Protein AF-A0A2J8XL82-F1 (afdb_monomer_lite)

Foldseek 3Di:
DAADADPQDDPPFDDDPLATLWADCDPDDDPRHHDPDPDTLLNVLVVRLVVRVPDPDHDDPGRHRVVSVVSSVVVVVLVVVVVVDDDPVVSVVVVVVVD

Structure (mmCIF, N/CA/C/O backbone):
data_AF-A0A2J8XL82-F1
#
_entry.id   AF-A0A2J8XL82-F1
#
loop_
_atom_site.group_PDB
_atom_site.id
_atom_site.type_symbol
_atom_site.label_atom_id
_atom_site.label_alt_id
_atom_site.label_comp_id
_atom_site.label_asym_id
_atom_site.label_entity_id
_atom_site.label_seq_id
_atom_site.pdbx_PDB_ins_code
_atom_site.Cartn_x
_atom_site.Cartn_y
_atom_site.Cartn_z
_atom_site.occupancy
_atom_site.B_iso_or_equiv
_atom_site.auth_seq_id
_atom_site.auth_comp_id
_atom_site.auth_asym_id
_atom_site.auth_atom_id
_atom_site.pdbx_PDB_model_num
ATOM 1 N N . MET A 1 1 ? -10.827 -15.773 -10.869 1.00 72.94 1 MET A N 1
ATOM 2 C CA . MET A 1 1 ? -10.137 -14.534 -11.291 1.00 72.94 1 MET A CA 1
ATOM 3 C C . MET A 1 1 ? -8.822 -14.462 -10.531 1.00 72.94 1 MET A C 1
ATOM 5 O O . MET A 1 1 ? -8.860 -14.832 -9.367 1.00 72.94 1 MET A O 1
ATOM 9 N N . PRO A 1 2 ? -7.688 -14.121 -11.161 1.00 86.81 2 PRO A N 1
ATOM 10 C CA . PRO A 1 2 ? -6.410 -13.931 -10.466 1.00 86.81 2 PRO A CA 1
ATOM 11 C C . PRO A 1 2 ? -6.402 -12.629 -9.644 1.00 86.81 2 PRO A C 1
ATOM 13 O O . PRO A 1 2 ? -7.297 -11.800 -9.807 1.00 86.81 2 PRO A O 1
ATOM 16 N N . ALA A 1 3 ? -5.408 -12.464 -8.766 1.00 92.88 3 ALA A N 1
ATOM 17 C CA . ALA A 1 3 ? -5.200 -11.228 -8.009 1.00 92.88 3 ALA A CA 1
ATOM 18 C C . ALA A 1 3 ? -4.808 -10.054 -8.931 1.00 92.88 3 ALA A C 1
ATOM 20 O O . ALA A 1 3 ? -4.307 -10.262 -10.039 1.00 92.88 3 ALA A O 1
ATOM 21 N N . TYR A 1 4 ? -5.045 -8.824 -8.472 1.00 96.38 4 TYR A N 1
ATOM 22 C CA . TYR A 1 4 ? -4.679 -7.604 -9.194 1.00 96.38 4 TYR A CA 1
ATOM 23 C C . TYR A 1 4 ? -3.248 -7.190 -8.855 1.00 96.38 4 TYR A C 1
ATOM 25 O O . TYR A 1 4 ? -2.894 -7.143 -7.678 1.00 96.38 4 TYR A O 1
ATOM 33 N N . HIS A 1 5 ? -2.471 -6.869 -9.891 1.00 97.12 5 HIS A N 1
ATOM 34 C CA . HIS A 1 5 ? -1.052 -6.514 -9.816 1.00 97.12 5 HIS A CA 1
ATOM 35 C C . HIS A 1 5 ? -0.822 -5.034 -10.086 1.00 97.12 5 HIS A C 1
ATOM 37 O O . HIS A 1 5 ? -1.651 -4.400 -10.743 1.00 97.12 5 HIS A O 1
ATOM 43 N N . SER A 1 6 ? 0.317 -4.510 -9.627 1.00 96.31 6 SER A N 1
ATOM 44 C CA . SER A 1 6 ? 0.673 -3.121 -9.906 1.00 96.31 6 SER A CA 1
ATOM 45 C C . SER A 1 6 ? 1.080 -2.930 -11.364 1.00 96.31 6 SER A C 1
ATOM 47 O O . SER A 1 6 ? 1.863 -3.702 -11.928 1.00 96.31 6 SER A O 1
ATOM 49 N N . SER A 1 7 ? 0.554 -1.862 -11.957 1.00 94.00 7 SER A N 1
ATOM 50 C CA . SER A 1 7 ? 0.848 -1.432 -13.327 1.00 94.00 7 SER A CA 1
ATOM 51 C C . SER A 1 7 ? 1.834 -0.260 -13.403 1.00 94.00 7 SER A C 1
ATOM 53 O O . SER A 1 7 ? 2.189 0.172 -14.495 1.00 94.00 7 SER A O 1
ATOM 55 N N . LEU A 1 8 ? 2.311 0.229 -12.252 1.00 93.00 8 LEU A N 1
ATOM 56 C CA . LEU A 1 8 ? 3.111 1.453 -12.120 1.00 93.00 8 LEU A CA 1
ATOM 57 C C . LEU A 1 8 ? 4.629 1.226 -12.209 1.00 93.00 8 LEU A C 1
ATOM 59 O O . LEU A 1 8 ? 5.410 2.109 -11.867 1.00 93.00 8 LEU A O 1
ATOM 63 N N . MET A 1 9 ? 5.065 0.038 -12.630 1.00 92.56 9 MET A N 1
ATOM 64 C CA . MET A 1 9 ? 6.486 -0.269 -12.766 1.00 92.56 9 MET A CA 1
ATOM 65 C C . MET A 1 9 ? 7.052 0.364 -14.044 1.00 92.56 9 MET A C 1
ATOM 67 O O . MET A 1 9 ? 6.786 -0.119 -15.143 1.00 92.56 9 MET A O 1
ATOM 71 N N . ASP A 1 10 ? 7.878 1.397 -13.888 1.00 90.69 10 ASP A N 1
ATOM 72 C CA . ASP A 1 10 ? 8.641 2.015 -14.979 1.00 90.69 10 ASP A CA 1
ATOM 73 C C . ASP A 1 10 ? 10.086 1.459 -15.029 1.00 90.69 10 ASP A C 1
ATOM 75 O O . ASP A 1 10 ? 10.634 1.116 -13.974 1.00 90.69 10 ASP A O 1
ATOM 79 N N . PRO A 1 11 ? 10.755 1.401 -16.202 1.00 89.06 11 PRO A N 1
ATOM 80 C CA . PRO A 1 11 ? 12.133 0.895 -16.324 1.00 89.06 11 PRO A CA 1
ATOM 81 C C . PRO A 1 11 ? 13.160 1.631 -15.450 1.00 89.06 11 PRO A C 1
ATOM 83 O O . PRO A 1 11 ? 14.112 1.023 -14.970 1.00 89.06 11 PRO A O 1
ATOM 86 N N . ASP A 1 12 ? 12.938 2.924 -15.208 1.00 90.56 12 ASP A N 1
ATOM 87 C CA . ASP A 1 12 ? 13.819 3.783 -14.406 1.00 90.56 12 ASP A CA 1
ATOM 88 C C . ASP A 1 12 ? 13.466 3.776 -12.906 1.00 90.56 12 ASP A C 1
ATOM 90 O O . ASP A 1 12 ? 14.029 4.543 -12.114 1.00 90.56 12 ASP A O 1
ATOM 94 N N . THR A 1 13 ? 12.520 2.924 -12.493 1.00 93.06 13 THR A N 1
ATOM 95 C CA . THR A 1 13 ? 12.083 2.836 -11.097 1.00 93.06 13 THR A CA 1
ATOM 96 C C . THR A 1 13 ? 13.234 2.361 -10.223 1.00 93.06 13 THR A C 1
ATOM 98 O O . THR A 1 13 ? 13.752 1.252 -10.367 1.00 93.06 13 THR A O 1
ATOM 101 N N . LYS A 1 14 ? 13.625 3.200 -9.263 1.00 94.06 14 LYS A N 1
ATOM 102 C CA . LYS A 1 14 ? 14.639 2.829 -8.275 1.00 94.06 14 LYS A CA 1
ATOM 103 C C . LYS A 1 14 ? 14.092 1.754 -7.351 1.00 94.06 14 LYS A C 1
ATOM 105 O O . LYS A 1 14 ? 12.908 1.733 -7.028 1.00 94.06 14 LYS A O 1
ATOM 110 N N . LEU A 1 15 ? 14.981 0.900 -6.868 1.00 95.69 15 LEU A N 1
ATOM 111 C CA . LEU A 1 15 ? 14.640 -0.141 -5.911 1.00 95.69 15 LEU A CA 1
ATOM 112 C C . LEU A 1 15 ? 15.211 0.199 -4.538 1.00 95.69 15 LEU A C 1
ATOM 114 O O . LEU A 1 15 ? 16.299 0.765 -4.424 1.00 95.69 15 LEU A O 1
ATOM 118 N N . ILE A 1 16 ? 14.483 -0.181 -3.495 1.00 95.06 16 ILE A N 1
ATOM 119 C CA . ILE A 1 16 ? 14.985 -0.232 -2.125 1.00 95.06 16 ILE A CA 1
ATOM 120 C C . ILE A 1 16 ? 14.905 -1.680 -1.644 1.00 95.06 16 ILE A C 1
ATOM 122 O O . ILE A 1 16 ? 13.827 -2.244 -1.462 1.00 95.06 16 ILE A O 1
ATOM 126 N N . GLY A 1 17 ? 16.066 -2.326 -1.516 1.00 95.38 17 GLY A N 1
ATOM 127 C CA . GLY A 1 17 ? 16.119 -3.781 -1.375 1.00 95.38 17 GLY A CA 1
ATOM 128 C C . GLY A 1 17 ? 15.481 -4.462 -2.591 1.00 95.38 17 GLY A C 1
ATOM 129 O O . GLY A 1 17 ? 15.928 -4.261 -3.715 1.00 95.38 17 GLY A O 1
ATOM 130 N N . ASN A 1 18 ? 14.426 -5.245 -2.362 1.00 94.88 18 ASN A N 1
ATOM 131 C CA . ASN A 1 18 ? 13.651 -5.925 -3.405 1.00 94.88 18 ASN A CA 1
ATOM 132 C C . ASN A 1 18 ? 12.285 -5.266 -3.688 1.00 94.88 18 ASN A C 1
ATOM 134 O O . ASN A 1 18 ? 11.451 -5.870 -4.362 1.00 94.88 18 ASN A O 1
ATOM 138 N N . MET A 1 19 ? 12.036 -4.062 -3.171 1.00 96.12 19 MET A N 1
ATOM 139 C CA . MET A 1 19 ? 10.787 -3.319 -3.366 1.00 96.12 19 MET A CA 1
ATOM 140 C C . MET A 1 19 ? 10.995 -2.142 -4.316 1.00 96.12 19 MET A C 1
ATOM 142 O O . MET A 1 19 ? 12.057 -1.515 -4.311 1.00 96.12 19 MET A O 1
ATOM 146 N N . ALA A 1 20 ? 9.972 -1.812 -5.103 1.00 96.62 20 ALA A N 1
ATOM 147 C CA . ALA A 1 20 ? 10.006 -0.640 -5.966 1.00 96.62 20 ALA A CA 1
ATOM 148 C C . ALA A 1 20 ? 9.799 0.637 -5.142 1.00 96.62 20 ALA A C 1
ATOM 150 O O . ALA A 1 20 ? 8.791 0.780 -4.439 1.00 96.62 20 ALA A O 1
ATOM 151 N N . LEU A 1 21 ? 10.741 1.576 -5.249 1.00 95.62 21 LEU A N 1
ATOM 152 C CA . LEU A 1 21 ? 10.638 2.916 -4.680 1.00 95.62 21 LEU A CA 1
ATOM 153 C C . LEU A 1 21 ? 9.812 3.794 -5.627 1.00 95.62 21 LEU A C 1
ATOM 155 O O . LEU A 1 21 ? 10.347 4.614 -6.376 1.00 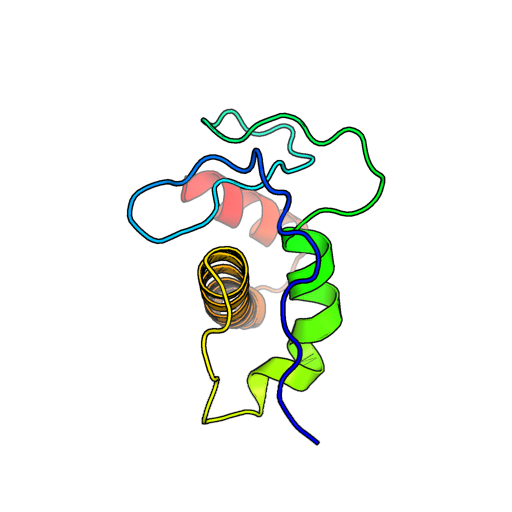95.62 21 LEU A O 1
ATOM 159 N N . LEU A 1 22 ? 8.500 3.573 -5.602 1.00 94.38 22 LEU A N 1
ATOM 160 C CA . LEU A 1 22 ? 7.544 4.286 -6.440 1.00 94.38 22 LEU A CA 1
ATOM 161 C C . LEU A 1 22 ? 7.300 5.708 -5.905 1.00 94.38 22 LEU A C 1
ATOM 163 O O . LEU A 1 22 ? 7.300 5.908 -4.683 1.00 94.38 22 LEU A O 1
ATOM 167 N N . PRO A 1 23 ? 7.108 6.703 -6.788 1.00 94.50 23 PRO A N 1
ATOM 168 C CA . PRO A 1 23 ? 6.719 8.039 -6.364 1.00 94.50 23 PRO A CA 1
ATOM 169 C C . PRO A 1 23 ? 5.344 8.020 -5.682 1.00 94.50 23 PRO A C 1
ATOM 171 O O . PRO A 1 23 ? 4.484 7.205 -6.013 1.00 94.50 23 PRO A O 1
ATOM 174 N N . ILE A 1 24 ? 5.139 8.915 -4.712 1.00 95.31 24 ILE A N 1
ATOM 175 C CA . ILE A 1 24 ? 3.841 9.088 -4.040 1.00 95.31 24 ILE A CA 1
ATOM 176 C C . ILE A 1 24 ? 3.496 10.564 -3.887 1.00 95.31 24 ILE A C 1
ATOM 178 O O . ILE A 1 24 ? 4.372 11.421 -3.705 1.00 95.31 24 ILE A O 1
ATOM 182 N N . ARG A 1 25 ? 2.200 10.874 -3.904 1.00 93.94 25 ARG A N 1
ATOM 183 C CA . ARG A 1 25 ? 1.691 12.223 -3.659 1.00 93.94 25 ARG A CA 1
ATOM 184 C C . ARG A 1 25 ? 1.449 12.413 -2.166 1.00 93.94 25 ARG A C 1
ATOM 186 O O . ARG A 1 25 ? 0.349 12.228 -1.653 1.00 93.94 25 ARG A O 1
ATOM 193 N N . SER A 1 26 ? 2.497 12.818 -1.456 1.00 91.31 26 SER A N 1
ATOM 194 C CA . SER A 1 26 ? 2.461 12.997 -0.004 1.00 91.31 26 SER A CA 1
ATOM 195 C C . SER A 1 26 ? 3.052 14.337 0.436 1.00 91.31 26 SER A C 1
ATOM 197 O O . SER A 1 26 ? 4.029 14.821 -0.133 1.00 91.31 26 SER A O 1
ATOM 199 N N . GLN A 1 27 ? 2.466 14.935 1.479 1.00 90.25 27 GLN A N 1
ATOM 200 C CA . GLN A 1 27 ? 3.037 16.097 2.178 1.00 90.25 27 GLN A CA 1
ATOM 201 C C . GLN A 1 27 ? 4.032 15.684 3.274 1.00 90.25 27 GLN A C 1
ATOM 203 O O . GLN A 1 27 ? 4.760 16.524 3.806 1.00 90.25 27 GLN A O 1
ATOM 208 N N . PHE A 1 28 ? 4.064 14.396 3.624 1.00 89.81 28 PHE A N 1
ATOM 209 C CA . PHE A 1 28 ? 4.986 13.865 4.616 1.00 89.81 28 PHE A CA 1
ATOM 210 C C . PHE A 1 28 ? 6.402 13.806 4.044 1.00 89.81 28 PHE A C 1
ATOM 212 O O . PHE A 1 28 ? 6.612 13.421 2.893 1.00 89.81 28 PHE A O 1
AT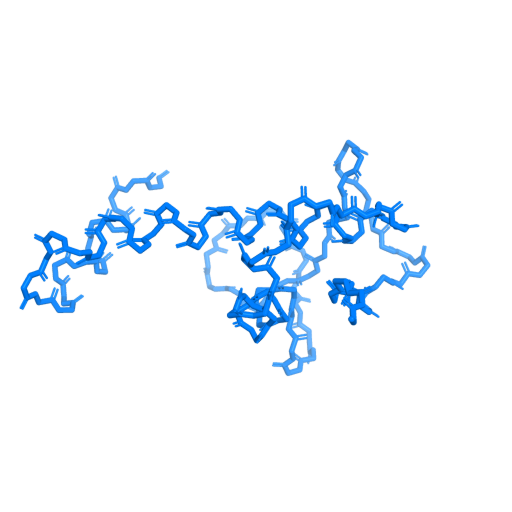OM 219 N N . LYS A 1 29 ? 7.390 14.177 4.862 1.00 90.12 29 LYS A N 1
ATOM 220 C CA . LYS A 1 29 ? 8.800 14.069 4.477 1.00 90.12 29 LYS A CA 1
ATOM 221 C C . LYS A 1 29 ? 9.196 12.597 4.408 1.00 90.12 29 LYS A C 1
ATOM 223 O O . LYS A 1 29 ? 8.950 11.845 5.344 1.00 90.12 29 LYS A O 1
ATOM 228 N N . GLY A 1 30 ? 9.858 12.212 3.325 1.00 90.75 30 GLY A N 1
ATOM 229 C CA . GLY A 1 30 ? 10.358 10.857 3.134 1.00 90.75 30 GLY A CA 1
ATOM 230 C C . GLY A 1 30 ? 11.280 10.755 1.920 1.00 90.75 30 GLY A C 1
ATOM 231 O O . GLY A 1 30 ? 11.411 11.722 1.169 1.00 90.75 30 GLY A O 1
ATOM 232 N N . PRO A 1 31 ? 11.925 9.593 1.723 1.00 93.06 31 PRO A N 1
ATOM 233 C CA . PRO A 1 31 ? 12.828 9.351 0.597 1.00 93.06 31 PRO A CA 1
ATOM 234 C C . PRO A 1 31 ? 12.093 9.074 -0.726 1.00 93.06 31 PRO A C 1
ATOM 236 O O . PRO A 1 31 ? 12.744 8.899 -1.754 1.00 93.06 31 PRO A O 1
ATOM 239 N N . ALA A 1 32 ? 10.758 8.993 -0.707 1.00 91.94 32 ALA A N 1
ATOM 240 C CA . ALA A 1 32 ? 9.965 8.716 -1.895 1.00 91.94 32 ALA A CA 1
ATOM 241 C C . ALA A 1 32 ? 10.036 9.889 -2.896 1.00 91.94 32 ALA A C 1
ATOM 243 O O . ALA A 1 32 ? 9.930 11.051 -2.484 1.00 91.94 32 ALA A O 1
ATOM 244 N N . PRO A 1 33 ? 10.199 9.616 -4.203 1.00 91.06 33 PRO A N 1
ATOM 245 C CA . PRO A 1 33 ? 10.107 10.643 -5.232 1.00 91.06 33 PRO A CA 1
ATOM 246 C C . PRO A 1 33 ? 8.732 11.325 -5.227 1.00 91.06 33 PRO A C 1
ATOM 248 O O . PRO A 1 33 ? 7.731 10.742 -4.806 1.00 91.06 33 PRO A O 1
ATOM 251 N N . ARG A 1 34 ? 8.672 12.565 -5.722 1.00 89.56 34 ARG A N 1
ATOM 252 C CA . ARG A 1 34 ? 7.396 13.270 -5.893 1.00 89.56 34 ARG A CA 1
ATOM 253 C C . ARG A 1 34 ? 6.673 12.736 -7.121 1.00 89.56 34 ARG A C 1
ATOM 255 O O . ARG A 1 34 ? 7.230 12.792 -8.214 1.00 89.56 34 ARG A O 1
ATOM 262 N N . GLU A 1 35 ? 5.444 12.275 -6.929 1.00 90.81 35 GLU A N 1
ATOM 263 C CA . GLU A 1 35 ? 4.562 11.913 -8.037 1.00 90.81 35 GLU A CA 1
ATOM 264 C C . GLU A 1 35 ? 4.031 13.174 -8.737 1.00 90.81 35 GLU A C 1
ATOM 266 O O . GLU A 1 35 ? 3.680 14.160 -8.080 1.00 90.81 35 GLU A O 1
ATOM 271 N N . THR A 1 36 ? 3.999 13.149 -10.070 1.00 87.50 36 THR A N 1
ATOM 272 C CA . THR A 1 36 ? 3.438 14.223 -10.909 1.00 87.50 36 THR A CA 1
ATOM 273 C C . THR A 1 36 ? 2.127 13.816 -11.573 1.00 87.50 36 THR A C 1
ATOM 275 O O . THR A 1 36 ? 1.397 14.686 -12.047 1.00 87.50 36 THR A O 1
ATOM 278 N N . LYS A 1 37 ? 1.824 12.513 -11.601 1.00 88.56 37 LYS A N 1
ATOM 279 C CA . LYS A 1 37 ? 0.570 11.946 -12.100 1.00 88.56 37 LYS A CA 1
ATOM 280 C C . LYS A 1 37 ? -0.544 12.047 -11.046 1.00 88.56 37 LYS A C 1
ATOM 282 O O . LYS A 1 37 ? -0.307 12.321 -9.870 1.00 88.56 37 LYS A O 1
ATOM 287 N N . ASP A 1 38 ? -1.781 11.802 -11.479 1.00 89.56 38 ASP A N 1
ATOM 288 C CA . ASP A 1 38 ? -2.959 11.865 -10.602 1.00 89.56 38 ASP A CA 1
ATOM 289 C C . ASP A 1 38 ? -3.105 10.658 -9.665 1.00 89.56 38 ASP A C 1
ATOM 291 O O . ASP A 1 38 ? -3.769 10.778 -8.630 1.00 89.56 38 ASP A O 1
ATOM 295 N N . THR A 1 39 ? -2.491 9.531 -10.033 1.00 92.56 39 THR A N 1
ATOM 296 C CA . THR A 1 39 ? -2.578 8.234 -9.354 1.00 92.56 39 THR A CA 1
ATOM 297 C C . THR A 1 39 ? -1.198 7.746 -8.938 1.00 92.56 39 THR A C 1
ATOM 299 O O . THR A 1 39 ? -0.290 7.721 -9.772 1.00 92.56 39 THR A O 1
ATOM 302 N N . ASP A 1 40 ? -1.072 7.287 -7.696 1.00 95.50 40 ASP A N 1
ATOM 303 C CA . ASP A 1 40 ? 0.130 6.622 -7.189 1.00 95.50 40 ASP A CA 1
ATOM 304 C C . ASP A 1 40 ? -0.144 5.187 -6.694 1.00 95.50 40 ASP A C 1
ATOM 306 O O . ASP A 1 40 ? -1.256 4.659 -6.786 1.00 95.50 40 ASP A O 1
ATOM 310 N N . ILE A 1 41 ? 0.894 4.528 -6.168 1.00 96.44 41 ILE A N 1
ATOM 311 C CA . ILE A 1 41 ? 0.799 3.146 -5.674 1.00 96.44 41 ILE A CA 1
ATOM 312 C C . ILE A 1 41 ? -0.138 2.994 -4.467 1.00 96.44 41 ILE A C 1
ATOM 314 O O . ILE A 1 41 ? -0.682 1.913 -4.236 1.00 96.44 41 ILE A O 1
ATOM 318 N N . VAL A 1 42 ? -0.345 4.056 -3.684 1.00 96.62 42 VAL A N 1
ATOM 319 C CA . VAL A 1 42 ? -1.265 4.037 -2.542 1.00 96.62 42 VAL A CA 1
ATOM 320 C C . VAL A 1 42 ? -2.704 4.084 -3.046 1.00 96.62 42 VAL A C 1
ATOM 322 O O . VAL A 1 42 ? -3.538 3.319 -2.557 1.00 96.62 42 VAL A O 1
ATOM 325 N N . ASP A 1 43 ? -2.982 4.909 -4.057 1.00 96.69 43 ASP A N 1
ATOM 326 C CA . ASP A 1 43 ? -4.284 4.946 -4.729 1.00 96.69 43 ASP A CA 1
ATOM 327 C C . ASP A 1 43 ? -4.617 3.584 -5.368 1.00 96.69 43 ASP A C 1
ATOM 329 O O . ASP A 1 43 ? -5.713 3.051 -5.165 1.00 96.69 43 ASP A O 1
ATOM 333 N N . GLU A 1 44 ? -3.652 2.973 -6.070 1.00 96.62 44 GLU A N 1
ATOM 334 C CA . GLU A 1 44 ? -3.792 1.640 -6.676 1.00 96.62 44 GLU A CA 1
ATOM 335 C C . GLU A 1 44 ? -4.067 0.563 -5.607 1.00 96.62 44 GLU A C 1
ATOM 337 O O . GLU A 1 44 ? -4.970 -0.267 -5.761 1.00 96.62 44 GLU A O 1
ATOM 342 N N . ALA A 1 45 ? -3.365 0.618 -4.469 1.00 97.62 45 ALA A N 1
ATOM 343 C CA . ALA A 1 45 ? -3.584 -0.295 -3.348 1.00 97.62 45 ALA A CA 1
ATOM 344 C C . ALA A 1 45 ? -4.986 -0.165 -2.746 1.00 97.62 45 ALA A C 1
ATOM 346 O O . ALA A 1 45 ? -5.648 -1.176 -2.513 1.00 97.62 45 ALA A O 1
ATOM 347 N N . ILE A 1 46 ? -5.462 1.060 -2.502 1.00 97.06 46 ILE A N 1
ATOM 348 C CA . ILE A 1 46 ? -6.804 1.305 -1.954 1.00 97.06 46 ILE A CA 1
ATOM 349 C C . ILE A 1 46 ? -7.878 0.841 -2.943 1.00 97.06 46 ILE A C 1
ATOM 351 O O . ILE A 1 46 ? -8.862 0.218 -2.531 1.00 97.06 46 ILE A O 1
ATOM 355 N N . TYR A 1 47 ? -7.678 1.102 -4.237 1.00 97.38 47 TYR A N 1
ATOM 356 C CA . TYR A 1 47 ? -8.591 0.682 -5.294 1.00 97.38 47 TYR A CA 1
ATOM 357 C C . TYR A 1 47 ? -8.711 -0.848 -5.372 1.00 97.38 47 TYR A C 1
ATOM 359 O O . TYR A 1 47 ? -9.824 -1.382 -5.387 1.00 97.38 47 TYR A O 1
ATOM 367 N N . TYR A 1 48 ? -7.587 -1.572 -5.333 1.00 97.31 48 TYR A N 1
ATOM 368 C CA . TYR A 1 48 ? -7.585 -3.037 -5.398 1.00 97.31 48 TYR A CA 1
ATOM 369 C C . TYR A 1 48 ? -7.856 -3.740 -4.066 1.00 97.31 48 TYR A C 1
ATOM 371 O O . TYR A 1 48 ? -8.195 -4.926 -4.075 1.00 97.31 48 TYR A O 1
ATOM 379 N N . PHE A 1 49 ? -7.764 -3.046 -2.928 1.00 97.25 49 PHE A N 1
ATOM 380 C CA . PHE A 1 49 ? -7.818 -3.642 -1.589 1.00 97.25 49 PHE A CA 1
ATOM 381 C C . PHE A 1 49 ? -8.993 -4.610 -1.399 1.00 97.25 49 PHE A C 1
ATOM 383 O O . PHE A 1 49 ? -8.796 -5.753 -0.986 1.00 97.25 49 PHE A O 1
ATOM 390 N N . LYS A 1 50 ? -10.217 -4.185 -1.747 1.00 95.06 50 LYS A N 1
ATOM 391 C CA . LYS A 1 50 ? -11.432 -4.994 -1.540 1.00 95.06 50 LYS A CA 1
ATOM 392 C C . LYS A 1 50 ? -11.413 -6.314 -2.304 1.00 95.06 50 LYS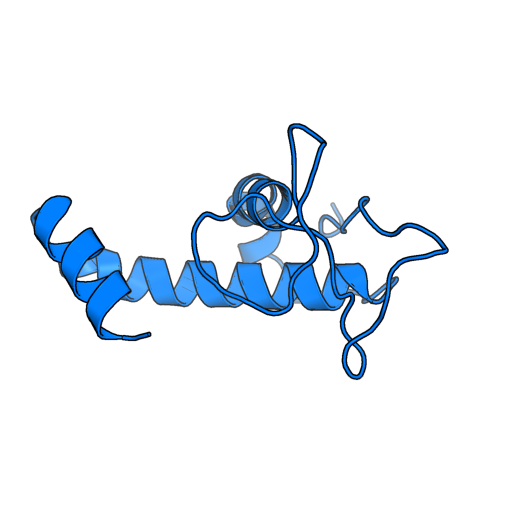 A C 1
ATOM 394 O O . LYS A 1 50 ? -12.028 -7.267 -1.844 1.00 95.06 50 LYS A O 1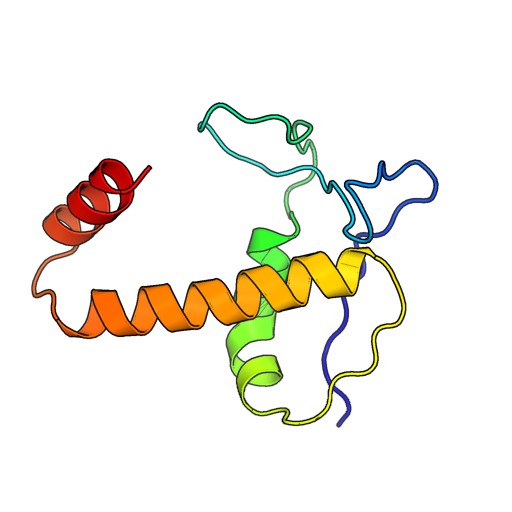
ATOM 399 N N . ALA A 1 51 ? -10.747 -6.372 -3.453 1.00 95.19 51 ALA A N 1
ATOM 400 C CA . ALA A 1 51 ? -10.600 -7.610 -4.201 1.00 95.19 51 ALA A CA 1
ATOM 401 C C . ALA A 1 51 ? -9.384 -8.408 -3.709 1.00 95.19 51 ALA A C 1
ATOM 403 O O . ALA A 1 51 ? -9.507 -9.594 -3.406 1.00 95.19 51 ALA A O 1
ATOM 404 N N . ASN A 1 52 ? -8.232 -7.745 -3.572 1.00 94.25 52 ASN A N 1
ATOM 405 C CA . ASN A 1 52 ? -6.956 -8.378 -3.242 1.00 94.25 52 ASN A CA 1
ATOM 406 C C . ASN A 1 52 ? -6.931 -9.020 -1.849 1.00 94.25 52 ASN A C 1
ATOM 408 O O . ASN A 1 52 ? -6.294 -10.056 -1.675 1.00 94.25 52 ASN A O 1
ATOM 412 N N . VAL A 1 53 ? -7.675 -8.482 -0.879 1.00 95.31 53 VAL A N 1
ATOM 413 C CA . VAL A 1 53 ? -7.700 -9.003 0.499 1.00 95.31 53 VAL A CA 1
ATOM 414 C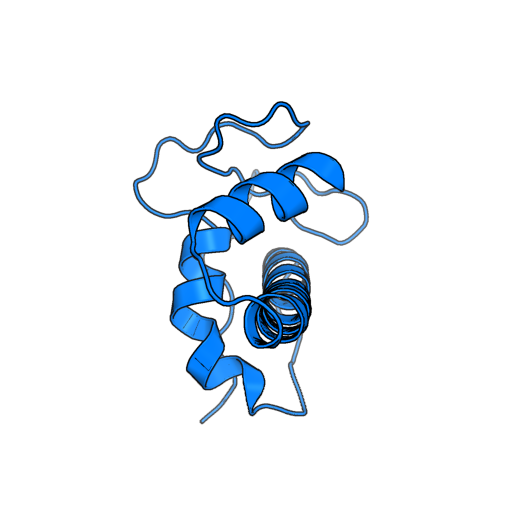 C . VAL A 1 53 ? -8.271 -10.427 0.620 1.00 95.31 53 VAL A C 1
ATOM 416 O O . VAL A 1 53 ? -7.980 -11.123 1.590 1.00 95.31 53 VAL A O 1
ATOM 419 N N . PHE A 1 54 ? -9.061 -10.897 -0.353 1.00 94.12 54 PHE A N 1
ATOM 420 C CA . PHE A 1 54 ? -9.631 -12.252 -0.330 1.00 94.12 54 PHE A CA 1
ATOM 421 C C . PHE A 1 54 ? -8.692 -13.329 -0.890 1.00 94.12 54 PHE A C 1
ATOM 423 O O . PHE A 1 54 ? -8.937 -14.525 -0.693 1.00 94.12 54 PHE A O 1
ATOM 430 N N . PHE A 1 55 ? -7.624 -12.941 -1.589 1.00 94.38 55 PHE A N 1
ATOM 431 C CA . PHE A 1 55 ? -6.703 -13.889 -2.204 1.00 94.38 55 PHE A CA 1
ATOM 432 C C . PHE A 1 55 ? -5.685 -14.415 -1.192 1.00 94.38 55 PHE A C 1
ATOM 434 O O . PHE A 1 55 ? -4.975 -13.655 -0.542 1.00 94.38 55 PHE A O 1
ATOM 441 N N . LYS A 1 56 ? -5.585 -15.746 -1.084 1.00 91.38 56 LYS A N 1
ATOM 442 C CA . LYS A 1 56 ? -4.582 -16.420 -0.237 1.00 91.38 56 LYS A CA 1
ATOM 443 C C . LYS A 1 56 ? -3.229 -16.591 -0.926 1.00 91.38 56 LYS A C 1
ATOM 445 O O . LYS A 1 56 ? -2.213 -16.685 -0.251 1.00 91.38 56 LYS A O 1
ATOM 450 N N . ASN A 1 57 ? -3.238 -16.655 -2.255 1.00 93.44 57 ASN A N 1
ATOM 451 C CA . ASN A 1 57 ? -2.051 -16.825 -3.082 1.00 93.44 57 ASN A CA 1
ATOM 452 C C . ASN A 1 57 ? -1.881 -15.578 -3.948 1.00 93.44 57 ASN A C 1
ATOM 454 O O . ASN A 1 57 ? -2.846 -15.137 -4.575 1.00 93.44 57 ASN A O 1
ATOM 458 N N . TYR A 1 58 ? -0.662 -15.053 -4.000 1.00 95.12 58 TYR A N 1
ATOM 459 C CA . TYR A 1 58 ? -0.299 -13.908 -4.823 1.00 95.12 58 TYR A CA 1
ATOM 460 C C . TYR A 1 58 ? 1.048 -14.198 -5.490 1.00 95.12 58 TYR A C 1
ATOM 462 O O . TYR A 1 58 ? 2.049 -14.409 -4.807 1.00 95.12 58 TYR A O 1
ATOM 470 N N . GLU A 1 59 ? 1.070 -14.244 -6.819 1.00 95.94 59 GLU A N 1
ATOM 471 C CA . GLU A 1 59 ? 2.305 -14.400 -7.590 1.00 95.94 59 GLU A CA 1
ATOM 472 C C . GLU A 1 59 ? 2.996 -13.039 -7.719 1.00 95.94 59 GLU A C 1
ATOM 474 O O . GLU A 1 59 ? 2.379 -12.068 -8.141 1.00 95.94 59 GLU A O 1
ATOM 479 N N . ILE A 1 60 ? 4.270 -12.934 -7.347 1.00 96.25 60 ILE A N 1
ATOM 480 C CA . ILE A 1 60 ? 4.999 -11.664 -7.449 1.00 96.25 60 ILE A CA 1
ATOM 481 C C . ILE A 1 60 ? 5.568 -11.553 -8.864 1.00 96.25 60 ILE A C 1
ATOM 483 O O . ILE A 1 60 ? 6.506 -12.278 -9.193 1.00 96.25 60 ILE A O 1
ATOM 487 N N . LYS A 1 61 ? 5.024 -10.649 -9.688 1.00 95.69 61 LYS A N 1
ATOM 488 C CA . LYS A 1 61 ? 5.487 -10.453 -11.073 1.00 95.69 61 LYS A CA 1
ATOM 489 C C . LYS A 1 61 ? 6.653 -9.479 -11.175 1.00 95.69 61 LYS A C 1
ATOM 491 O O . LYS A 1 61 ? 7.503 -9.639 -12.043 1.00 95.69 61 LYS A O 1
ATOM 496 N N . ASN A 1 62 ? 6.682 -8.468 -10.311 1.00 95.44 62 ASN A N 1
ATOM 497 C CA . ASN A 1 62 ? 7.721 -7.441 -10.287 1.00 95.44 62 ASN A CA 1
ATOM 498 C C . ASN A 1 62 ? 7.896 -6.844 -8.878 1.00 95.44 62 ASN A C 1
ATOM 500 O O . ASN A 1 62 ? 7.230 -7.218 -7.912 1.00 95.44 62 ASN A O 1
ATOM 504 N N . GLU A 1 63 ? 8.820 -5.900 -8.751 1.00 97.50 63 GLU A N 1
ATOM 505 C CA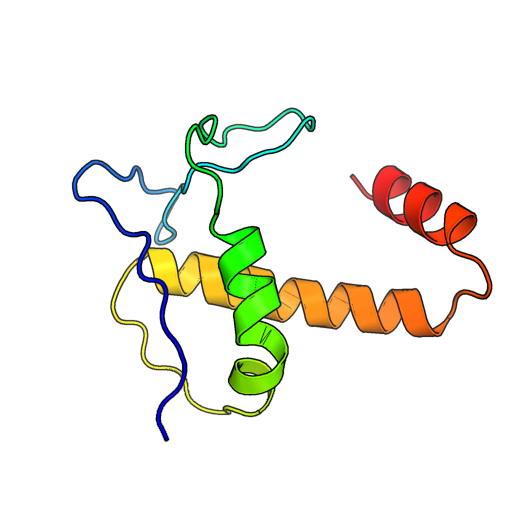 . GLU A 1 63 ? 9.141 -5.208 -7.504 1.00 97.50 63 GLU A CA 1
ATOM 506 C C . GLU A 1 63 ? 8.009 -4.278 -7.034 1.00 97.50 63 GLU A C 1
ATOM 508 O O . GLU A 1 63 ? 7.870 -4.058 -5.827 1.00 97.50 63 GLU A O 1
ATOM 513 N N . ALA A 1 64 ? 7.181 -3.765 -7.953 1.00 97.19 64 ALA A N 1
ATOM 514 C CA . ALA A 1 64 ? 6.019 -2.930 -7.640 1.00 97.19 64 ALA A CA 1
ATOM 515 C C . ALA A 1 64 ? 4.922 -3.721 -6.915 1.00 97.19 64 ALA A C 1
ATOM 517 O O . ALA A 1 64 ? 4.327 -3.215 -5.962 1.00 97.19 64 ALA A O 1
ATOM 518 N N . ASP A 1 65 ? 4.734 -4.995 -7.268 1.00 97.44 65 ASP A N 1
ATOM 519 C CA . ASP A 1 65 ? 3.838 -5.903 -6.549 1.00 97.44 65 ASP A CA 1
ATOM 520 C C . ASP A 1 65 ? 4.226 -6.043 -5.073 1.00 97.44 65 ASP A C 1
ATOM 522 O O . ASP A 1 65 ? 3.354 -6.102 -4.208 1.00 97.44 65 ASP A O 1
ATOM 526 N N . ARG A 1 66 ? 5.525 -6.051 -4.744 1.00 97.44 66 ARG A N 1
ATOM 527 C CA . ARG A 1 66 ? 5.959 -6.132 -3.338 1.00 97.44 66 ARG A CA 1
ATOM 528 C C . ARG A 1 66 ? 5.532 -4.892 -2.554 1.00 97.44 66 ARG A C 1
ATOM 530 O O . ARG A 1 66 ? 5.058 -5.015 -1.423 1.00 97.44 66 ARG A O 1
ATOM 537 N N . THR A 1 67 ? 5.643 -3.715 -3.166 1.00 97.25 67 THR A N 1
ATOM 538 C CA . THR A 1 67 ? 5.158 -2.452 -2.592 1.00 97.25 67 THR A CA 1
ATOM 539 C C . THR A 1 67 ? 3.632 -2.461 -2.441 1.00 97.25 67 THR A C 1
ATOM 541 O O . THR A 1 67 ? 3.123 -2.115 -1.374 1.00 97.25 67 THR A O 1
ATOM 544 N N . LEU A 1 68 ? 2.900 -2.954 -3.445 1.00 97.81 68 LEU A N 1
ATOM 545 C CA . LEU A 1 68 ? 1.440 -3.089 -3.412 1.00 97.81 68 LEU A CA 1
ATOM 546 C C . LEU A 1 68 ? 0.957 -4.029 -2.290 1.00 97.81 68 LEU A C 1
ATOM 548 O O . LEU A 1 68 ? 0.029 -3.696 -1.545 1.00 97.81 68 LEU A O 1
ATOM 552 N N . ILE A 1 69 ? 1.607 -5.187 -2.129 1.00 97.31 69 ILE A N 1
ATOM 553 C CA . ILE A 1 69 ? 1.306 -6.157 -1.064 1.00 97.31 69 ILE A CA 1
ATOM 554 C C . ILE A 1 69 ? 1.524 -5.519 0.308 1.00 97.31 69 ILE A C 1
ATOM 556 O O . ILE A 1 69 ? 0.665 -5.635 1.183 1.00 97.31 69 ILE A O 1
ATOM 560 N N . TYR A 1 70 ? 2.644 -4.816 0.497 1.00 97.44 70 TYR A N 1
ATOM 561 C CA . TYR A 1 70 ? 2.946 -4.166 1.770 1.00 97.44 70 TYR A CA 1
ATOM 562 C C . TYR A 1 70 ? 1.858 -3.161 2.170 1.00 97.44 70 TYR A C 1
ATOM 564 O O . TYR A 1 70 ? 1.356 -3.204 3.295 1.00 97.44 70 TYR A O 1
ATOM 572 N N . ILE A 1 71 ? 1.430 -2.306 1.237 1.00 97.44 71 ILE A N 1
ATOM 573 C CA . ILE A 1 71 ? 0.366 -1.327 1.495 1.00 97.44 71 ILE A CA 1
ATOM 574 C C . ILE A 1 71 ? -0.964 -2.039 1.779 1.00 97.44 71 ILE A C 1
ATOM 576 O O . ILE A 1 71 ? -1.669 -1.664 2.712 1.00 97.44 71 ILE A O 1
ATOM 580 N N . THR A 1 72 ? -1.287 -3.110 1.051 1.00 96.94 72 THR A N 1
ATOM 581 C CA . THR A 1 72 ? -2.502 -3.917 1.279 1.00 96.94 72 THR A CA 1
ATOM 582 C C . THR A 1 72 ? -2.554 -4.486 2.706 1.00 96.94 72 THR A C 1
ATOM 584 O O . THR A 1 72 ? -3.589 -4.419 3.380 1.00 96.94 72 THR A O 1
ATOM 587 N N . LEU A 1 73 ? -1.429 -5.004 3.210 1.00 95.94 73 LEU A N 1
ATOM 588 C CA . LEU A 1 73 ? -1.314 -5.474 4.594 1.00 95.94 73 LEU A CA 1
ATOM 589 C C . LEU A 1 73 ? -1.450 -4.317 5.592 1.00 95.94 73 LEU A C 1
ATOM 591 O O . LEU A 1 73 ? -2.163 -4.441 6.590 1.00 95.94 73 LEU A O 1
ATOM 595 N N . TYR A 1 74 ? -0.830 -3.173 5.300 1.00 96.19 74 TYR A N 1
ATOM 596 C CA . TYR A 1 74 ? -0.913 -1.990 6.153 1.00 96.19 74 TYR A CA 1
ATOM 597 C C . TYR A 1 74 ? -2.338 -1.427 6.246 1.00 96.19 74 TYR A C 1
ATOM 599 O O . TYR A 1 74 ? -2.785 -1.080 7.337 1.00 96.19 74 TYR A O 1
ATOM 607 N N . ILE A 1 75 ? -3.104 -1.420 5.147 1.00 96.06 75 ILE A N 1
ATOM 608 C CA . ILE A 1 75 ? -4.526 -1.040 5.160 1.00 96.06 75 ILE A CA 1
ATOM 609 C C . ILE A 1 75 ? -5.304 -1.929 6.141 1.00 96.06 75 ILE A C 1
ATOM 611 O O . ILE A 1 75 ? -6.119 -1.425 6.915 1.00 96.06 75 ILE A O 1
ATOM 615 N N . SER A 1 76 ? -5.018 -3.233 6.176 1.00 94.31 76 SER A N 1
ATOM 616 C CA . SER A 1 76 ? -5.662 -4.155 7.122 1.00 94.31 76 SER A CA 1
ATOM 617 C C . SER A 1 76 ? -5.353 -3.796 8.582 1.00 94.31 76 SER A C 1
ATOM 619 O O . SER A 1 76 ? -6.247 -3.828 9.429 1.00 94.31 76 SER A O 1
ATOM 621 N N . GLU A 1 77 ? -4.114 -3.402 8.886 1.00 92.50 77 GLU A N 1
ATOM 622 C CA . GLU A 1 77 ? -3.728 -2.913 10.217 1.00 92.50 77 GLU A CA 1
ATOM 623 C C . GLU A 1 77 ? -4.403 -1.580 10.572 1.00 92.50 77 GLU A C 1
ATOM 625 O O . GLU A 1 77 ? -4.871 -1.400 11.701 1.00 92.50 77 GLU A O 1
ATOM 630 N N . CYS A 1 78 ? -4.529 -0.665 9.608 1.00 90.69 78 CYS A N 1
ATOM 631 C CA . CYS A 1 78 ? -5.279 0.576 9.784 1.00 90.69 78 CYS A CA 1
ATOM 632 C C . CYS A 1 78 ? -6.742 0.286 10.136 1.00 90.69 78 CYS A C 1
ATOM 634 O O . CYS A 1 78 ? -7.235 0.801 11.136 1.00 90.69 78 CYS A O 1
ATOM 636 N N . LEU A 1 79 ? -7.419 -0.598 9.397 1.00 90.44 79 LEU A N 1
ATOM 637 C CA . LEU A 1 79 ? -8.820 -0.955 9.652 1.00 90.44 79 LEU A CA 1
ATOM 638 C C . LEU A 1 79 ? -9.039 -1.546 11.054 1.00 90.44 79 LEU A C 1
ATOM 640 O O . LEU A 1 79 ? -10.011 -1.188 11.721 1.00 90.44 79 LEU A O 1
ATOM 644 N N . LYS A 1 80 ? -8.114 -2.381 11.550 1.00 90.25 80 LYS A N 1
ATOM 645 C CA . LYS A 1 80 ? -8.169 -2.914 12.928 1.00 90.25 80 LYS A CA 1
ATOM 646 C C . LYS A 1 80 ? -8.112 -1.811 13.987 1.00 90.25 80 LYS A C 1
ATOM 648 O O . LYS A 1 80 ? -8.740 -1.932 15.040 1.00 90.25 80 LYS A O 1
ATOM 653 N N . LYS A 1 81 ? -7.345 -0.746 13.736 1.00 85.69 81 LYS A N 1
ATOM 654 C CA . LYS A 1 81 ? -7.259 0.418 14.632 1.00 85.69 81 LYS A CA 1
ATOM 655 C C . LYS A 1 81 ? -8.497 1.309 14.515 1.00 85.69 81 LYS A C 1
ATOM 657 O O . LYS A 1 81 ? -9.012 1.733 15.548 1.00 85.69 81 LYS A O 1
ATOM 662 N N . LEU A 1 82 ? -8.989 1.535 13.294 1.00 84.62 82 LEU A N 1
ATOM 663 C CA . LEU A 1 82 ? -10.185 2.342 13.011 1.00 84.62 82 LEU A CA 1
ATOM 664 C C . LEU A 1 82 ? -11.444 1.751 13.668 1.00 84.62 82 LEU A C 1
ATOM 666 O O . LEU A 1 82 ? -12.258 2.482 14.218 1.00 84.62 82 LEU A O 1
ATOM 670 N N . GLN A 1 83 ? -11.569 0.418 13.730 1.00 85.25 83 GLN A N 1
ATOM 671 C CA . GLN A 1 83 ? -12.715 -0.249 14.369 1.00 85.25 83 GLN A CA 1
ATOM 672 C C . GLN A 1 83 ? -12.953 0.178 15.836 1.00 85.25 83 GLN A C 1
ATOM 674 O O . GLN A 1 83 ? -14.070 0.066 16.335 1.00 85.25 83 GLN A O 1
ATOM 679 N N . LYS A 1 84 ? -11.920 0.649 16.549 1.00 79.06 84 LYS A N 1
ATOM 680 C CA . LYS A 1 84 ? -11.994 1.008 17.979 1.00 79.06 84 LYS A CA 1
ATOM 681 C C . LYS A 1 84 ? -12.290 2.490 18.237 1.00 79.06 84 LYS A C 1
ATOM 683 O O . LYS A 1 84 ? -12.258 2.914 19.394 1.00 79.06 84 LYS A O 1
ATOM 688 N N . CYS A 1 85 ? -12.508 3.287 17.198 1.00 75.31 85 CYS A N 1
ATOM 689 C CA . CYS A 1 85 ? -12.613 4.737 17.298 1.00 75.31 85 CYS A CA 1
ATOM 690 C C . CYS A 1 85 ? -14.024 5.222 16.941 1.00 75.31 85 CYS A C 1
ATOM 692 O O . CYS A 1 85 ? -14.659 4.720 16.021 1.00 75.31 85 CYS A O 1
ATOM 694 N N . ASN A 1 86 ? -14.498 6.243 17.662 1.00 74.56 86 ASN A N 1
ATOM 695 C CA . ASN A 1 86 ? -15.843 6.809 17.484 1.00 74.56 86 ASN A CA 1
ATOM 696 C C . ASN A 1 86 ? -15.832 8.165 16.754 1.00 74.56 86 ASN A C 1
ATOM 698 O O . ASN A 1 86 ? -16.885 8.769 16.566 1.00 74.56 86 ASN A O 1
ATOM 702 N N . SER A 1 87 ? -14.655 8.693 16.385 1.00 78.75 87 SER A N 1
ATOM 703 C CA . SER A 1 87 ? -14.546 9.987 15.704 1.00 78.75 87 SER A CA 1
ATOM 704 C C . SER A 1 87 ? -13.339 10.077 14.769 1.00 78.75 87 SER A C 1
ATOM 706 O O . SER A 1 87 ? -12.225 9.690 15.123 1.00 78.75 87 SER A O 1
ATOM 708 N N . LYS A 1 88 ? -13.560 10.686 13.599 1.00 75.38 88 LYS A N 1
ATOM 709 C CA . LYS A 1 88 ? -12.551 10.869 12.545 1.00 75.38 88 LYS A CA 1
ATOM 710 C C . LYS A 1 88 ? -11.328 11.670 13.018 1.00 75.38 88 LYS A C 1
ATOM 712 O O . LYS A 1 88 ? -10.198 11.346 12.675 1.00 75.38 88 LYS A O 1
ATOM 717 N N . SER A 1 89 ? -11.526 12.703 13.843 1.00 73.12 89 SER A N 1
ATOM 718 C CA . SER A 1 89 ? -10.436 13.575 14.313 1.00 73.12 89 SER A CA 1
ATOM 719 C C . SER A 1 89 ? -9.474 12.875 15.281 1.00 73.12 89 SER A C 1
ATOM 721 O O . SER A 1 89 ? -8.273 13.138 15.252 1.00 73.12 89 SER A O 1
ATOM 723 N N . GLN A 1 90 ? -9.977 11.960 16.119 1.00 68.00 90 GLN A N 1
ATOM 724 C CA . GLN A 1 90 ? -9.136 11.177 17.034 1.00 68.00 90 GLN A CA 1
ATOM 725 C C . GLN A 1 90 ? -8.229 10.197 16.281 1.00 68.00 90 GLN A C 1
ATOM 727 O O . GLN A 1 90 ? -7.113 9.926 16.721 1.00 68.00 90 GLN A O 1
ATOM 732 N N . GLU A 1 91 ? -8.690 9.679 15.144 1.00 66.56 91 GLU A N 1
ATOM 733 C CA . GLU A 1 91 ? -7.941 8.729 14.318 1.00 66.56 91 GLU A CA 1
ATOM 734 C C . GLU A 1 91 ? -6.799 9.401 13.581 1.00 66.56 91 GLU A C 1
ATOM 736 O O . GLU A 1 91 ? -5.672 8.914 13.632 1.00 66.56 91 GLU A O 1
ATOM 741 N N . VAL A 1 92 ? -7.084 10.548 12.962 1.00 72.81 92 VAL A N 1
ATOM 742 C CA . VAL A 1 92 ? -6.078 11.368 12.289 1.00 72.81 92 VAL A CA 1
ATOM 743 C C . VAL A 1 92 ? -4.946 11.676 13.274 1.00 72.81 92 VAL A C 1
ATOM 745 O O . VAL A 1 92 ? -3.797 11.335 13.009 1.00 72.81 92 VAL A O 1
ATOM 748 N N . MET A 1 93 ? -5.273 12.180 14.470 1.00 65.12 93 MET A N 1
ATOM 749 C CA . MET A 1 93 ? -4.286 12.463 15.519 1.00 65.12 93 MET A CA 1
ATOM 750 C C . MET A 1 93 ? -3.473 11.220 15.933 1.00 65.12 93 MET A C 1
ATOM 752 O O . MET A 1 93 ? -2.254 11.294 16.060 1.00 65.12 93 MET A O 1
ATOM 756 N N . ARG A 1 94 ? -4.115 10.059 16.124 1.00 66.12 94 ARG A N 1
ATOM 757 C CA . ARG A 1 94 ? -3.418 8.816 16.507 1.00 66.12 94 ARG A CA 1
ATOM 758 C C . ARG A 1 94 ? -2.519 8.262 15.404 1.00 66.12 94 ARG A C 1
ATOM 760 O O . ARG A 1 94 ? -1.483 7.692 15.725 1.00 66.12 94 ARG A O 1
ATOM 767 N N . ALA A 1 95 ? -2.903 8.421 14.139 1.00 69.06 95 ALA A N 1
ATOM 768 C CA . ALA A 1 95 ? -2.078 8.029 13.002 1.00 69.06 95 ALA A CA 1
ATOM 769 C C . ALA A 1 95 ? -0.807 8.891 12.908 1.00 69.06 95 ALA A C 1
ATOM 771 O O . ALA A 1 95 ? 0.266 8.351 12.657 1.00 69.06 95 ALA A O 1
ATOM 772 N N . TYR A 1 96 ? -0.909 10.199 13.181 1.00 67.31 96 TYR A N 1
ATOM 773 C CA . TYR A 1 96 ? 0.247 11.106 13.225 1.00 67.31 96 TYR A CA 1
ATOM 774 C C . TYR A 1 96 ? 1.197 10.820 14.398 1.00 67.31 96 TYR A C 1
ATOM 776 O O . TYR A 1 96 ? 2.405 10.887 14.220 1.00 67.31 96 TYR A O 1
ATOM 784 N N . LEU A 1 97 ? 0.676 10.479 15.582 1.00 59.69 97 LEU A N 1
ATOM 785 C CA . LEU A 1 97 ? 1.486 10.237 16.790 1.00 59.69 97 LEU A CA 1
ATOM 786 C C . LEU A 1 97 ? 2.277 8.913 16.779 1.00 59.69 97 LEU A C 1
ATOM 788 O O . LEU A 1 97 ? 3.004 8.638 17.730 1.00 59.69 97 LEU A O 1
ATOM 792 N N . GLN A 1 98 ? 2.094 8.070 15.759 1.00 55.31 98 GLN A N 1
ATOM 793 C CA . GLN A 1 98 ? 2.810 6.797 15.601 1.00 55.31 98 GLN A CA 1
ATOM 794 C C . GLN A 1 98 ? 3.888 6.824 14.500 1.00 55.31 98 GLN A C 1
ATOM 796 O O . GLN A 1 98 ? 4.485 5.777 14.246 1.00 55.31 98 GLN A O 1
ATOM 801 N N . GLN A 1 99 ? 4.118 7.973 13.852 1.00 50.19 99 GLN A N 1
ATOM 802 C CA . GLN A 1 99 ? 5.292 8.227 13.000 1.00 50.19 99 GLN A CA 1
ATOM 803 C C . GLN A 1 99 ? 6.449 8.777 13.833 1.00 50.19 99 GLN A C 1
ATOM 805 O O . GLN A 1 99 ? 7.603 8.449 13.484 1.00 50.19 99 GLN A O 1
#

Secondary structure (DSSP, 8-state):
-PPP------TT--EETTEE---B--SS-SSSPBP-SS--HHHHHHHHHHHHTT-S-----SHHHHHHHHHHHHHHHHHHHHTT-S-HHHHHHHHHTT-

InterPro domains:
  IPR007204 Actin-related protein 2/3 complex subunit 3 [PF04062] (1-90)
  IPR007204 Actin-related protein 2/3 complex subunit 3 [PTHR12391] (1-90)
  IPR036753 Actin-related protein 2/3 complex subunit 3 superfamily [G3DSA:1.10.1760.10] (1-99)
  IPR036753 Actin-related protein 2/3 complex subunit 3 superfamily [SSF69060] (2-97)

pLDDT: mean 89.55, std 10.41, range [50.19, 97.81]

Sequence (99 aa):
MPAYHSSLMDPDTKLIGNMALLPIRSQFKGPAPRETKDTDIVDEAIYYFKANVFFKNYEIKNEADRTLIYITLYISECLKKLQKCNSKSQEVMRAYLQQ

Organism: Pongo abelii (NCBI:txid9601)

Radius of gyration: 14.68 Å; chains: 1; bounding box: 32×33×34 Å